Protein AF-A0A1I6LJT3-F1 (afdb_monomer_lite)

pLDDT: mean 82.16, std 20.36, range [35.16, 98.5]

Secondary structure (DSSP, 8-state):
--------------------------------PPPEEEEEETTEEEEEEE-TT-GGG--EEEEEE-TTS-EEEPPPPTT-TTSEEEEEEEEE-TT--EEEEEEEE-TTT--SSPPEEEEEETT--B----SSSEEE-TTS-GGGSEEE--HHHHHHHHHHTPPPP--EE--

Radius of gyration: 30.77 Å; chains: 1; bounding box: 45×116×44 Å

Structure (mmCIF, N/CA/C/O backbone):
data_AF-A0A1I6LJT3-F1
#
_entry.id   AF-A0A1I6LJT3-F1
#
loop_
_atom_site.group_PDB
_atom_site.id
_atom_site.type_symbol
_atom_site.label_atom_id
_atom_site.label_alt_id
_atom_site.label_comp_id
_atom_site.label_asym_id
_atom_site.label_entity_id
_atom_site.label_seq_id
_atom_site.pdbx_PDB_ins_code
_atom_site.Cartn_x
_atom_site.Cartn_y
_atom_site.Cartn_z
_atom_site.occupancy
_atom_site.B_iso_or_equiv
_atom_site.auth_seq_id
_atom_site.auth_comp_id
_atom_site.auth_asym_id
_atom_site.auth_atom_id
_atom_site.pdbx_PDB_model_num
ATOM 1 N N . MET A 1 1 ? -31.783 98.110 -21.855 1.00 38.81 1 MET A N 1
ATOM 2 C CA . MET A 1 1 ? -32.355 98.531 -20.554 1.00 38.81 1 MET A CA 1
ATOM 3 C C . MET A 1 1 ? -32.212 97.345 -19.601 1.00 38.81 1 MET A C 1
ATOM 5 O O . MET A 1 1 ? -32.849 96.337 -19.845 1.00 38.81 1 MET A O 1
ATOM 9 N N . VAL A 1 2 ? -31.110 97.261 -18.837 1.00 35.16 2 VAL A N 1
ATOM 10 C CA . VAL A 1 2 ? -31.011 97.597 -17.388 1.00 35.16 2 VAL A CA 1
ATOM 11 C C . VAL A 1 2 ? -32.051 96.795 -16.585 1.00 35.16 2 VAL A C 1
ATOM 13 O O . VAL A 1 2 ? -33.235 97.031 -16.768 1.00 35.16 2 VAL A O 1
ATOM 16 N N . LYS A 1 3 ? -31.707 95.805 -15.748 1.00 40.25 3 LYS A N 1
ATOM 17 C CA . LYS A 1 3 ? -31.078 95.936 -14.410 1.00 40.25 3 LYS A CA 1
ATOM 18 C C . LYS A 1 3 ? -30.752 94.513 -13.899 1.00 40.25 3 LYS A C 1
ATOM 20 O O . LYS A 1 3 ? -31.632 93.664 -13.901 1.00 40.25 3 LYS A O 1
ATOM 25 N N . GLN A 1 4 ? -29.489 94.130 -13.708 1.00 39.84 4 GLN A N 1
ATOM 26 C CA . GLN A 1 4 ? -28.789 94.040 -12.412 1.00 39.84 4 GLN A CA 1
ATOM 27 C C . GLN A 1 4 ? -29.664 93.845 -11.158 1.00 39.84 4 GLN A C 1
ATOM 29 O O . GLN A 1 4 ? -30.414 94.737 -10.770 1.00 39.84 4 GLN A O 1
ATOM 34 N N . GLY A 1 5 ? -29.440 92.713 -10.485 1.00 42.56 5 GLY A N 1
ATOM 35 C CA . GLY A 1 5 ? -29.778 92.448 -9.090 1.00 42.56 5 GLY A CA 1
ATOM 36 C C . GLY A 1 5 ? -28.722 91.513 -8.497 1.00 42.56 5 GLY A C 1
ATOM 37 O O . GLY A 1 5 ? -28.768 90.307 -8.713 1.00 42.56 5 GLY A O 1
ATOM 38 N N . SER A 1 6 ? -27.732 92.097 -7.823 1.00 45.03 6 SER A N 1
ATOM 39 C CA . SER A 1 6 ? -26.761 91.409 -6.965 1.00 45.03 6 SER A CA 1
ATOM 40 C C . SER A 1 6 ? -27.444 90.924 -5.687 1.00 45.03 6 SER A C 1
ATOM 42 O O . SER A 1 6 ? -28.324 91.623 -5.210 1.00 45.03 6 SER A O 1
ATOM 44 N N . TYR A 1 7 ? -27.014 89.794 -5.123 1.00 49.19 7 TYR A N 1
ATOM 45 C CA . TYR A 1 7 ? -26.434 89.684 -3.773 1.00 49.19 7 TYR A CA 1
ATOM 46 C C . TYR A 1 7 ? -25.883 88.262 -3.599 1.00 49.19 7 TYR A C 1
ATOM 48 O O . TYR A 1 7 ? -26.600 87.271 -3.696 1.00 49.19 7 TYR A O 1
ATOM 56 N N . ALA A 1 8 ? -24.573 88.185 -3.379 1.00 41.56 8 ALA A N 1
ATOM 57 C CA . ALA A 1 8 ? -23.891 87.012 -2.857 1.00 41.56 8 ALA A CA 1
ATOM 58 C C . ALA A 1 8 ? -24.184 86.883 -1.352 1.00 41.56 8 ALA A C 1
ATOM 60 O O . ALA A 1 8 ? -24.384 87.913 -0.712 1.00 41.56 8 ALA A O 1
ATOM 61 N N . LEU A 1 9 ? -24.161 85.666 -0.789 1.00 38.09 9 LEU A N 1
ATOM 62 C CA . LEU A 1 9 ? -23.088 85.175 0.099 1.00 38.09 9 LEU A CA 1
ATOM 63 C C . LEU A 1 9 ? -23.492 83.865 0.828 1.00 38.09 9 LEU A C 1
ATOM 65 O O . LEU A 1 9 ? -24.572 83.789 1.397 1.00 38.09 9 LEU A O 1
ATOM 69 N N . LEU A 1 10 ? -22.525 82.933 0.890 1.00 39.25 10 LEU A N 1
ATOM 70 C CA . LEU A 1 10 ? -22.325 81.819 1.847 1.00 39.25 10 LEU A CA 1
ATOM 71 C C . LEU A 1 10 ? -23.347 80.660 1.912 1.00 39.25 10 LEU A C 1
ATOM 73 O O . LEU A 1 10 ? -24.541 80.865 1.796 1.00 39.25 10 LEU A O 1
ATOM 77 N N . LEU A 1 11 ? -23.008 79.421 2.287 1.00 43.66 11 LEU A N 1
ATOM 78 C CA . LEU A 1 11 ? -21.816 78.545 2.277 1.00 43.66 11 LEU A CA 1
ATOM 79 C C . LEU A 1 11 ? -22.283 77.290 3.043 1.00 43.66 11 LEU A C 1
ATOM 81 O O . LEU A 1 11 ? -22.763 77.448 4.159 1.00 43.66 11 LEU A O 1
ATOM 85 N N . ALA A 1 12 ? -22.165 76.087 2.474 1.00 43.47 12 ALA A N 1
ATOM 86 C CA . ALA A 1 12 ? -22.105 74.783 3.172 1.00 43.47 12 ALA A CA 1
ATOM 87 C C . ALA A 1 12 ? -22.182 73.677 2.101 1.00 43.47 12 ALA A C 1
ATOM 89 O O . ALA A 1 12 ? -23.251 73.351 1.601 1.00 43.47 12 ALA A O 1
ATOM 90 N N . MET A 1 13 ? -21.068 73.254 1.503 1.00 48.44 13 MET A N 1
ATOM 91 C CA . MET A 1 13 ? -20.235 72.137 1.974 1.00 48.44 13 MET A CA 1
ATOM 92 C C . MET A 1 13 ? -21.033 70.922 2.477 1.00 48.44 13 MET A C 1
ATOM 94 O O . MET A 1 13 ? -21.347 70.806 3.656 1.00 48.44 13 MET A O 1
ATOM 98 N N . CYS A 1 14 ? -21.239 69.959 1.581 1.00 38.47 14 CYS A N 1
ATOM 99 C CA . CYS A 1 14 ? -21.208 68.539 1.919 1.00 38.47 14 CYS A CA 1
ATOM 100 C C . CYS A 1 14 ? -20.329 67.844 0.877 1.00 38.47 14 CYS A C 1
ATOM 102 O O . CYS A 1 14 ? -20.779 67.471 -0.203 1.00 38.47 14 CYS A O 1
ATOM 104 N N . PHE A 1 15 ? -19.040 67.729 1.197 1.00 44.81 15 PHE A N 1
ATOM 105 C CA . PHE A 1 15 ? -18.143 66.798 0.527 1.00 44.81 15 PHE A CA 1
ATOM 106 C C . PHE A 1 15 ? -18.596 65.385 0.907 1.00 44.81 15 PHE A C 1
ATOM 108 O O . PHE A 1 15 ? -18.375 64.942 2.032 1.00 44.81 15 PHE A O 1
ATOM 115 N N . MET A 1 16 ? -19.255 64.677 -0.010 1.00 44.28 16 MET A N 1
ATOM 116 C CA . MET A 1 16 ? -19.381 63.227 0.110 1.00 44.28 16 MET A CA 1
ATOM 117 C C . MET A 1 16 ? -18.017 62.621 -0.210 1.00 44.28 16 MET A C 1
ATOM 119 O O . MET A 1 16 ? -17.623 62.498 -1.369 1.00 44.28 16 MET A O 1
ATOM 123 N N . SER A 1 17 ? -17.282 62.281 0.845 1.00 47.22 17 SER A N 1
ATOM 124 C CA . SER A 1 17 ? -16.094 61.440 0.779 1.00 47.22 17 SER A CA 1
ATOM 125 C C . SER A 1 17 ? -16.491 60.070 0.231 1.00 47.22 17 SER A C 1
ATOM 127 O O . SER A 1 17 ? -16.985 59.215 0.963 1.00 47.22 17 SER A O 1
ATOM 129 N N . VAL A 1 18 ? -16.278 59.853 -1.067 1.00 48.66 18 VAL A N 1
ATOM 130 C CA . VAL A 1 18 ? -16.246 58.504 -1.634 1.00 48.66 18 VAL A CA 1
ATOM 131 C C . VAL A 1 18 ? -14.960 57.864 -1.130 1.00 48.66 18 VAL A C 1
ATOM 133 O O . VAL A 1 18 ? -13.873 58.101 -1.653 1.00 48.66 18 VAL A O 1
ATOM 136 N N . ALA A 1 19 ? -15.076 57.083 -0.061 1.00 49.75 19 ALA A N 1
ATOM 137 C CA . ALA A 1 19 ? -14.033 56.157 0.327 1.00 49.75 19 ALA A CA 1
ATOM 138 C C . ALA A 1 19 ? -13.934 55.093 -0.775 1.00 49.75 19 ALA A C 1
ATOM 140 O O . ALA A 1 19 ? -14.726 54.152 -0.822 1.00 49.75 19 ALA A O 1
ATOM 141 N N . CYS A 1 20 ? -12.965 55.245 -1.679 1.00 41.00 20 CYS A N 1
ATOM 142 C CA . CYS A 1 20 ? -12.431 54.110 -2.416 1.00 41.00 20 CYS A CA 1
ATOM 143 C C . CYS A 1 20 ? -11.848 53.151 -1.376 1.00 41.00 20 CYS A C 1
ATOM 145 O O . CYS A 1 20 ? -10.714 53.319 -0.928 1.00 41.00 20 CYS A O 1
ATOM 147 N N . ALA A 1 21 ? -12.638 52.160 -0.966 1.00 47.06 21 ALA A N 1
ATOM 148 C CA . ALA A 1 21 ? -12.095 50.954 -0.377 1.00 47.06 21 ALA A CA 1
ATOM 149 C C . ALA A 1 21 ? -11.191 50.335 -1.446 1.00 47.06 21 ALA A C 1
ATOM 151 O O . ALA A 1 21 ? -11.653 49.718 -2.407 1.00 47.06 21 ALA A O 1
ATOM 152 N N . ALA A 1 22 ? -9.889 50.582 -1.315 1.00 46.50 22 ALA A N 1
ATOM 153 C CA . ALA A 1 22 ? -8.875 49.795 -1.977 1.00 46.50 22 ALA A CA 1
ATOM 154 C C . ALA A 1 22 ? -9.022 48.372 -1.431 1.00 46.50 22 ALA A C 1
ATOM 156 O O . ALA A 1 22 ? -8.427 48.010 -0.417 1.00 46.50 22 ALA A O 1
ATOM 157 N N . ASN A 1 23 ? -9.856 47.577 -2.099 1.00 47.12 23 ASN A N 1
ATOM 158 C CA . ASN A 1 23 ? -9.768 46.133 -2.050 1.00 47.12 23 ASN A CA 1
ATOM 159 C C . ASN A 1 23 ? -8.406 45.789 -2.653 1.00 47.12 23 ASN A C 1
ATOM 161 O O . ASN A 1 23 ? -8.283 45.527 -3.849 1.00 47.12 23 ASN A O 1
ATOM 165 N N . GLY A 1 24 ? -7.360 45.852 -1.824 1.00 40.66 24 GLY A N 1
ATOM 166 C CA . GLY A 1 24 ? -6.133 45.134 -2.109 1.00 40.66 24 GLY A CA 1
ATOM 167 C C . GLY A 1 24 ? -6.527 43.695 -2.437 1.00 40.66 24 GLY A C 1
ATOM 168 O O . GLY A 1 24 ? -7.483 43.189 -1.837 1.00 40.66 24 GLY A O 1
ATOM 169 N N . PRO A 1 25 ? -5.878 43.040 -3.412 1.00 44.31 25 PRO A N 1
ATOM 170 C CA . PRO A 1 25 ? -6.138 41.634 -3.638 1.00 44.31 25 PRO A CA 1
ATOM 171 C C . PRO A 1 25 ? -5.904 40.943 -2.300 1.00 44.31 25 PRO A C 1
ATOM 173 O O . PRO A 1 25 ? -4.792 40.951 -1.773 1.00 44.31 25 PRO A O 1
ATOM 176 N N . ALA A 1 26 ? -6.980 40.418 -1.715 1.00 45.88 26 ALA A N 1
ATOM 177 C CA . ALA A 1 26 ? -6.865 39.456 -0.649 1.00 45.88 26 ALA A CA 1
ATOM 178 C C . ALA A 1 26 ? -6.011 38.347 -1.247 1.00 45.88 26 ALA A C 1
ATOM 180 O O . ALA A 1 26 ? -6.461 37.608 -2.127 1.00 45.88 26 ALA A O 1
ATOM 181 N N . THR A 1 27 ? -4.747 38.292 -0.840 1.00 38.94 27 THR A N 1
ATOM 182 C CA . THR A 1 27 ? -3.903 37.132 -1.040 1.00 38.94 27 THR A CA 1
ATOM 183 C C . THR A 1 27 ? -4.605 36.035 -0.260 1.00 38.94 27 THR A C 1
ATOM 185 O O . THR A 1 27 ? -4.384 35.841 0.933 1.00 38.94 27 THR A O 1
ATOM 188 N N . MET A 1 28 ? -5.536 35.361 -0.932 1.00 40.38 28 MET A N 1
ATOM 189 C CA . MET A 1 28 ? -5.945 34.019 -0.592 1.00 40.38 28 MET A CA 1
ATOM 190 C C . MET A 1 28 ? -4.642 33.234 -0.637 1.00 40.38 28 MET A C 1
ATOM 192 O O . MET A 1 28 ? -4.217 32.760 -1.690 1.00 40.38 28 MET A O 1
ATOM 196 N N . SER A 1 29 ? -3.966 33.152 0.508 1.00 43.28 29 SER A N 1
ATOM 197 C CA . SER A 1 29 ? -3.005 32.100 0.781 1.00 43.28 29 SER A CA 1
ATOM 198 C C . SER A 1 29 ? -3.837 30.825 0.867 1.00 43.28 29 SER A C 1
ATOM 200 O O . SER A 1 29 ? -4.150 30.311 1.938 1.00 43.28 29 SER A O 1
ATOM 202 N N . GLY A 1 30 ? -4.340 30.403 -0.294 1.00 41.34 30 GLY A N 1
ATOM 203 C CA . GLY A 1 30 ? -4.923 29.102 -0.483 1.00 41.34 30 GLY A CA 1
ATOM 204 C C . GLY A 1 30 ? -3.777 28.161 -0.216 1.00 41.34 30 GLY A C 1
ATOM 205 O O . GLY A 1 30 ? -2.836 28.094 -1.007 1.00 41.34 30 GLY A O 1
ATOM 206 N N . ASN A 1 31 ? -3.824 27.510 0.939 1.00 45.62 31 ASN A N 1
ATOM 207 C CA . ASN A 1 31 ? -2.991 26.363 1.224 1.00 45.62 31 ASN A CA 1
ATOM 208 C C . ASN A 1 31 ? -3.212 25.425 0.032 1.00 45.62 31 ASN A C 1
ATOM 210 O O . ASN A 1 31 ? -4.295 24.852 -0.097 1.00 45.62 31 ASN A O 1
ATOM 214 N N . LYS A 1 32 ? -2.271 25.385 -0.920 1.00 52.56 32 LYS A N 1
ATOM 215 C CA . LYS A 1 32 ? -2.395 24.560 -2.123 1.00 52.56 32 LYS A CA 1
ATOM 216 C C . LYS A 1 32 ? -2.246 23.118 -1.668 1.00 52.56 32 LYS A C 1
ATOM 218 O O . LYS A 1 32 ? -1.169 22.551 -1.756 1.00 52.56 32 LYS A O 1
ATOM 223 N N . SER A 1 33 ? -3.295 22.536 -1.101 1.00 61.94 33 SER A N 1
ATOM 224 C CA . SER A 1 33 ? -3.332 21.098 -0.901 1.00 61.94 33 SER A CA 1
ATOM 225 C C . SER A 1 33 ? -3.334 20.478 -2.289 1.00 61.94 33 SER A C 1
ATOM 227 O O . SER A 1 33 ? -4.198 20.807 -3.103 1.00 61.94 33 SER A O 1
ATOM 229 N N . GLY A 1 34 ? -2.361 19.611 -2.567 1.00 70.75 34 GLY A N 1
ATOM 230 C CA . GLY A 1 34 ? -2.410 18.775 -3.758 1.00 70.75 34 GLY A CA 1
ATOM 231 C C . GLY A 1 34 ? -3.641 17.856 -3.722 1.00 70.75 34 GLY A C 1
ATOM 232 O O . GLY A 1 34 ? -4.327 17.794 -2.693 1.00 70.75 34 GLY A O 1
ATOM 233 N N . PRO A 1 35 ? -3.949 17.155 -4.825 1.00 81.81 35 PRO A N 1
ATOM 234 C CA . PRO A 1 35 ? -5.070 16.226 -4.872 1.00 81.81 35 PRO A CA 1
ATOM 235 C C . PRO A 1 35 ? -5.089 15.210 -3.724 1.00 81.81 35 PRO A C 1
ATOM 237 O O . PRO A 1 35 ? -4.042 14.760 -3.254 1.00 81.81 35 PRO A O 1
ATOM 240 N N . VAL A 1 36 ? -6.290 14.847 -3.272 1.00 91.69 36 VAL A N 1
ATOM 241 C CA . VAL A 1 36 ? -6.502 13.970 -2.114 1.00 91.69 36 VAL A CA 1
ATOM 242 C C . VAL A 1 36 ? -7.550 12.911 -2.427 1.00 91.69 36 VAL A C 1
ATOM 244 O O . VAL A 1 36 ? -8.615 13.221 -2.959 1.00 91.69 36 VAL A O 1
ATOM 247 N N . VAL A 1 37 ? -7.269 11.674 -2.024 1.00 94.25 37 VAL A N 1
ATOM 248 C CA . VAL A 1 37 ? -8.238 10.580 -1.943 1.00 94.25 37 VAL A CA 1
ATOM 249 C C . VAL A 1 37 ? -8.318 10.110 -0.502 1.00 94.25 37 VAL A C 1
ATOM 251 O O . VAL A 1 37 ? -7.312 9.723 0.086 1.00 94.25 37 VAL A O 1
ATOM 254 N N . THR A 1 38 ? -9.525 10.077 0.050 1.00 96.62 38 THR A N 1
ATOM 255 C CA . THR A 1 38 ? -9.773 9.589 1.407 1.00 96.62 38 THR A CA 1
ATOM 256 C C . THR A 1 38 ? -10.726 8.405 1.362 1.00 96.62 38 THR A C 1
ATOM 258 O O . THR A 1 38 ? -11.768 8.452 0.703 1.00 96.62 38 THR A O 1
ATOM 261 N N . LYS A 1 39 ? -10.374 7.327 2.064 1.00 97.25 39 LYS A N 1
ATOM 262 C CA . LYS A 1 39 ? -11.173 6.108 2.122 1.00 97.25 39 LYS A CA 1
ATOM 263 C C . LYS A 1 39 ? -11.321 5.618 3.550 1.00 97.25 39 LYS A C 1
ATOM 265 O O . LYS A 1 39 ? -10.330 5.320 4.205 1.00 97.25 39 LYS A O 1
ATOM 270 N N . SER A 1 40 ? -12.559 5.459 3.996 1.00 97.06 40 SER A N 1
ATOM 271 C CA . SER A 1 40 ? -12.876 4.773 5.249 1.00 97.06 40 SER A CA 1
ATOM 272 C C . SER A 1 40 ? -12.917 3.252 5.034 1.00 97.06 40 SER A C 1
ATOM 274 O O . SER A 1 40 ? -13.372 2.779 3.984 1.00 97.06 40 SER A O 1
ATOM 276 N N . CYS A 1 41 ? -12.445 2.484 6.014 1.00 96.25 41 CYS A N 1
ATOM 277 C CA . CYS A 1 41 ? -12.515 1.023 6.037 1.00 96.25 41 CYS A CA 1
ATOM 278 C C . CYS A 1 41 ? -12.633 0.548 7.486 1.00 96.25 41 CYS A C 1
ATOM 280 O O . CYS A 1 41 ? -11.728 0.767 8.288 1.00 96.25 41 CYS A O 1
ATOM 282 N N . GLY A 1 42 ? -13.773 -0.054 7.832 1.00 95.81 42 GLY A N 1
ATOM 283 C CA . GLY A 1 42 ? -14.121 -0.286 9.233 1.00 95.81 42 GLY A CA 1
ATOM 284 C C . GLY A 1 42 ? -14.300 1.034 9.990 1.00 95.81 42 GLY A C 1
ATOM 285 O O . GLY A 1 42 ? -15.058 1.905 9.567 1.00 95.81 42 GLY A O 1
ATOM 286 N N . SER A 1 43 ? -13.591 1.163 11.106 1.00 97.12 43 SER A N 1
ATOM 287 C CA . SER A 1 43 ? -13.538 2.325 11.999 1.00 97.12 43 SER A CA 1
ATOM 288 C C . SER A 1 43 ? -12.356 3.268 11.739 1.00 97.12 43 SER A C 1
ATOM 290 O O . SER A 1 43 ? -12.237 4.291 12.415 1.00 97.12 43 SER A O 1
ATOM 292 N N . SER A 1 44 ? -11.504 2.945 10.765 1.00 97.94 44 SER A N 1
ATOM 293 C CA . SER A 1 44 ? -10.352 3.755 10.370 1.00 97.94 44 SER A CA 1
ATOM 294 C C . SER A 1 44 ? -10.549 4.412 9.006 1.00 97.94 44 SER A C 1
ATOM 296 O O . SER A 1 44 ? -11.388 4.010 8.194 1.00 97.94 44 SER A O 1
ATOM 298 N N . GLU A 1 45 ? -9.714 5.403 8.718 1.00 98.25 45 GLU A N 1
ATOM 299 C CA . GLU A 1 45 ? -9.696 6.114 7.444 1.00 98.25 45 GLU A CA 1
ATOM 300 C C . GLU A 1 45 ? -8.265 6.345 6.966 1.00 98.25 45 GLU A C 1
ATOM 302 O O . GLU A 1 45 ? -7.415 6.777 7.735 1.00 98.25 45 GLU A O 1
ATOM 307 N N . VAL A 1 46 ? -7.997 6.085 5.688 1.00 98.31 46 VAL A N 1
ATOM 308 C CA . VAL A 1 46 ? -6.712 6.399 5.057 1.00 98.31 46 VAL A CA 1
ATOM 309 C C . VAL A 1 46 ? -6.902 7.540 4.075 1.00 98.31 46 VAL A C 1
ATOM 311 O O . VAL A 1 46 ? -7.840 7.549 3.281 1.00 98.31 46 VAL A O 1
ATOM 314 N N . THR A 1 47 ? -5.981 8.491 4.124 1.00 97.69 47 THR A N 1
ATOM 315 C CA . THR A 1 47 ? -5.859 9.583 3.167 1.00 97.69 47 THR A CA 1
ATOM 316 C C . THR A 1 47 ? -4.583 9.391 2.359 1.00 97.69 47 THR A C 1
ATOM 318 O O . THR A 1 47 ? -3.493 9.327 2.924 1.00 97.69 47 THR A O 1
ATOM 321 N N . LEU A 1 48 ? -4.733 9.294 1.041 1.00 96.00 48 LEU A N 1
ATOM 322 C CA . LEU A 1 48 ? -3.668 9.399 0.054 1.00 96.00 48 LEU A CA 1
ATOM 323 C C . LEU A 1 48 ? -3.638 10.842 -0.446 1.00 96.00 48 LEU A C 1
ATOM 325 O O . LEU A 1 48 ? -4.611 11.315 -1.034 1.00 96.00 48 LEU A O 1
ATOM 329 N N . GLN A 1 49 ? -2.536 11.539 -0.200 1.00 93.94 49 GLN A N 1
ATOM 330 C CA . GLN A 1 49 ? -2.406 12.953 -0.522 1.00 93.94 49 GLN A CA 1
ATOM 331 C C . GLN A 1 49 ? -1.185 13.209 -1.390 1.00 93.94 49 GLN A C 1
ATOM 333 O O . GLN A 1 49 ? -0.072 12.785 -1.085 1.00 93.94 49 GLN A O 1
ATOM 338 N N . CYS A 1 50 ? -1.412 13.972 -2.445 1.00 90.50 50 CYS A N 1
ATOM 339 C CA . CYS A 1 50 ? -0.380 14.552 -3.269 1.00 90.50 50 CYS A CA 1
ATOM 340 C C . CYS A 1 50 ? 0.370 15.663 -2.533 1.00 90.50 50 CYS A C 1
ATOM 342 O O . CYS A 1 50 ? -0.257 16.546 -1.935 1.00 90.50 50 CYS A O 1
ATOM 344 N N . SER A 1 51 ? 1.701 15.677 -2.607 1.00 86.25 51 SER A N 1
ATOM 345 C CA . SER A 1 51 ? 2.467 16.808 -2.082 1.00 86.25 51 SER A CA 1
ATOM 346 C C . SER A 1 51 ? 2.176 18.078 -2.889 1.00 86.25 51 SER A C 1
ATOM 348 O O . SER A 1 51 ? 2.120 18.052 -4.115 1.00 86.25 51 SER A O 1
ATOM 350 N N . ALA A 1 52 ? 1.983 19.199 -2.191 1.00 78.44 52 ALA A N 1
ATOM 351 C CA . ALA A 1 52 ? 1.634 20.500 -2.773 1.00 78.44 52 ALA A CA 1
ATOM 352 C C . ALA A 1 52 ? 2.650 21.023 -3.806 1.00 78.44 52 ALA A C 1
ATOM 354 O O . ALA A 1 52 ? 2.303 21.792 -4.702 1.00 78.44 52 ALA A O 1
ATOM 355 N N . ASP A 1 53 ? 3.910 20.626 -3.645 1.00 80.38 53 ASP A N 1
ATOM 356 C CA . ASP A 1 53 ? 5.058 20.968 -4.483 1.00 80.38 53 ASP A CA 1
ATOM 357 C C . ASP A 1 53 ? 5.321 19.937 -5.594 1.00 80.38 53 ASP A C 1
ATOM 359 O O . ASP A 1 53 ? 6.251 20.104 -6.384 1.00 80.38 53 ASP A O 1
ATOM 363 N N . SER A 1 54 ? 4.527 18.865 -5.664 1.00 76.94 54 SER A N 1
ATOM 364 C CA . SER A 1 54 ? 4.716 17.803 -6.644 1.00 76.94 54 SER A CA 1
ATOM 365 C C . SER A 1 54 ? 4.021 18.131 -7.959 1.00 76.94 54 SER A C 1
ATOM 367 O O . SER A 1 54 ? 2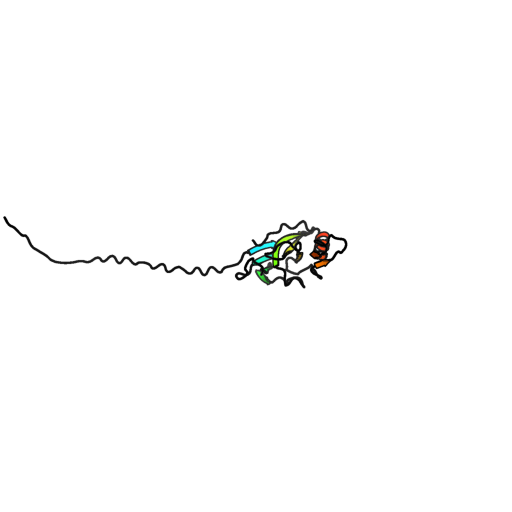.800 18.031 -8.074 1.00 76.94 54 SER A O 1
ATOM 369 N N . VAL A 1 55 ? 4.814 18.424 -8.988 1.00 70.69 55 VAL A N 1
ATOM 370 C CA . VAL A 1 55 ? 4.346 18.389 -10.381 1.00 70.69 55 VAL A CA 1
ATOM 371 C C . VAL A 1 55 ? 3.960 16.939 -10.720 1.00 70.69 55 VAL A C 1
ATOM 373 O O . VAL A 1 55 ? 4.652 16.002 -10.309 1.00 70.69 55 VAL A O 1
ATOM 376 N N . ASP A 1 56 ? 2.799 16.759 -11.353 1.00 79.38 56 ASP A N 1
ATOM 377 C CA . ASP A 1 56 ? 2.201 15.468 -11.746 1.00 79.38 56 ASP A CA 1
ATOM 378 C C . ASP A 1 56 ? 2.058 14.425 -10.628 1.00 79.38 56 ASP A C 1
ATOM 380 O O . ASP A 1 56 ? 2.036 13.219 -10.861 1.00 79.38 56 ASP A O 1
ATOM 384 N N . CYS A 1 57 ? 1.992 14.889 -9.383 1.00 85.06 57 CYS A N 1
ATOM 385 C CA . CYS A 1 57 ? 1.766 14.052 -8.216 1.00 85.06 57 CYS A CA 1
ATOM 386 C C . CYS A 1 57 ? 2.751 12.902 -7.965 1.00 85.06 57 CYS A C 1
ATOM 388 O O . CYS A 1 57 ? 2.452 11.972 -7.227 1.00 85.06 57 CYS A O 1
ATOM 390 N N . THR A 1 58 ? 3.968 12.991 -8.498 1.00 85.19 58 THR A N 1
ATOM 391 C CA . THR A 1 58 ? 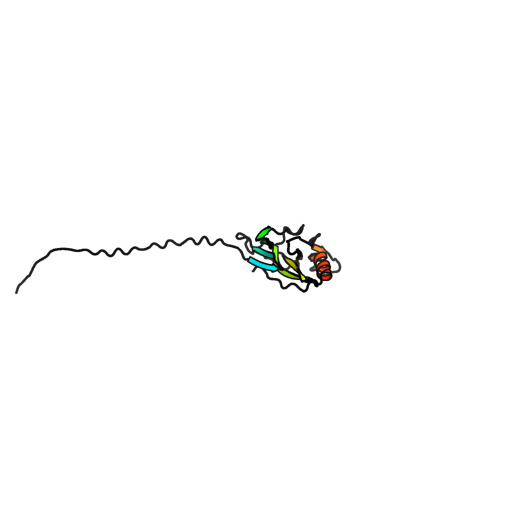5.048 12.015 -8.272 1.00 85.19 58 THR A CA 1
ATOM 392 C C . THR A 1 58 ? 5.426 11.802 -6.796 1.00 85.19 58 THR A C 1
ATOM 394 O O . THR A 1 58 ? 5.983 10.759 -6.446 1.00 85.19 58 THR A O 1
ATOM 397 N N . LYS A 1 59 ? 5.085 12.729 -5.892 1.00 87.56 59 LYS A N 1
ATOM 398 C CA . LYS A 1 59 ? 5.248 12.575 -4.439 1.00 87.56 59 LYS A CA 1
ATOM 399 C C . LYS A 1 59 ? 3.897 12.520 -3.733 1.00 87.56 59 LYS A C 1
ATOM 401 O O . LYS A 1 59 ? 3.107 13.462 -3.797 1.00 87.56 59 LYS A O 1
ATOM 406 N N . THR A 1 60 ? 3.677 11.441 -2.985 1.00 91.44 60 THR A N 1
ATOM 407 C CA . THR A 1 60 ? 2.449 11.215 -2.214 1.00 91.44 60 THR A CA 1
ATOM 408 C C . THR A 1 60 ? 2.734 10.721 -0.808 1.00 91.44 60 THR A C 1
ATOM 410 O O . THR A 1 60 ? 3.670 9.945 -0.596 1.00 91.44 60 THR A O 1
ATOM 413 N N . THR A 1 61 ? 1.866 11.076 0.131 1.00 93.62 61 THR A N 1
ATOM 414 C CA . THR A 1 61 ? 1.850 10.549 1.497 1.00 93.62 61 THR A CA 1
ATOM 415 C C . THR A 1 61 ? 0.582 9.743 1.751 1.00 93.62 61 THR A C 1
ATOM 417 O O . THR A 1 61 ? -0.476 10.013 1.186 1.00 93.62 61 THR A O 1
ATOM 420 N N . LEU A 1 62 ? 0.696 8.740 2.622 1.00 96.44 62 LEU A N 1
ATOM 421 C CA . LEU A 1 62 ? -0.433 7.978 3.144 1.00 96.44 62 LEU A CA 1
ATOM 422 C C . LEU A 1 62 ? -0.531 8.232 4.640 1.00 96.44 62 LEU A C 1
ATOM 424 O O . LEU A 1 62 ? 0.427 8.002 5.378 1.00 96.44 62 LEU A O 1
ATOM 428 N N . THR A 1 63 ? -1.678 8.721 5.088 1.00 97.88 63 THR A N 1
ATOM 429 C CA . THR A 1 63 ? -1.948 8.977 6.503 1.00 97.88 63 THR A CA 1
ATOM 430 C C . THR A 1 63 ? -3.187 8.213 6.924 1.00 97.88 63 THR A C 1
ATOM 432 O O . THR A 1 63 ? -4.249 8.362 6.327 1.00 97.88 63 THR A O 1
ATOM 435 N N . LEU A 1 64 ? -3.042 7.392 7.955 1.00 98.38 64 LEU A N 1
ATOM 436 C CA . LEU A 1 64 ? -4.128 6.704 8.628 1.00 98.38 64 LEU A CA 1
ATOM 437 C C . LEU A 1 64 ? -4.631 7.565 9.780 1.00 98.38 64 LEU A C 1
ATOM 439 O O . LEU A 1 64 ? -3.849 7.985 10.631 1.00 98.38 64 LEU A O 1
ATOM 443 N N . LYS A 1 65 ? -5.942 7.745 9.843 1.00 98.25 65 LYS A N 1
ATOM 444 C CA . LYS A 1 65 ? -6.667 8.172 11.028 1.00 98.25 65 LYS A CA 1
ATOM 445 C C . LYS A 1 65 ? -7.299 6.941 11.672 1.00 98.25 65 LYS A C 1
ATOM 447 O O . LYS A 1 65 ? -8.190 6.319 11.092 1.00 98.25 65 LYS A O 1
ATOM 452 N N . THR A 1 66 ? -6.813 6.575 12.851 1.00 94.06 66 THR A N 1
ATOM 453 C CA . THR A 1 66 ? -7.321 5.440 13.630 1.00 94.06 66 THR A CA 1
ATOM 454 C C . THR A 1 66 ? -8.615 5.808 14.360 1.00 94.06 66 THR A C 1
ATOM 456 O O . THR A 1 66 ? -8.964 6.984 14.497 1.00 94.06 66 THR A O 1
ATOM 459 N N . LYS A 1 67 ? -9.331 4.797 14.867 1.00 91.31 67 LYS A N 1
ATOM 460 C CA . LYS A 1 67 ? -10.618 4.957 15.571 1.00 91.31 67 LYS A CA 1
ATOM 461 C C . LYS A 1 67 ? -10.601 5.924 16.764 1.00 91.31 67 LYS A C 1
ATOM 463 O O . LYS A 1 67 ? -11.621 6.513 17.099 1.00 91.31 67 LYS A O 1
ATOM 468 N N . ASP A 1 68 ? -9.455 6.065 17.423 1.00 92.19 68 ASP A N 1
ATOM 469 C CA . ASP A 1 68 ? -9.215 6.967 18.557 1.00 92.19 68 ASP A CA 1
ATOM 470 C C . ASP A 1 68 ? -8.865 8.400 18.109 1.00 92.19 68 ASP A C 1
ATOM 472 O O . ASP A 1 68 ? -8.592 9.266 18.936 1.00 92.19 68 ASP A O 1
ATOM 476 N N . GLY A 1 69 ? -8.886 8.666 16.800 1.00 91.06 69 GLY A N 1
ATOM 477 C CA . GLY A 1 69 ? -8.616 9.973 16.210 1.00 91.06 69 GLY A CA 1
ATOM 478 C C . GLY A 1 69 ? -7.132 10.282 16.016 1.00 91.06 69 GLY A C 1
ATOM 479 O O . GLY A 1 69 ? -6.811 11.359 15.507 1.00 91.06 69 GLY A O 1
ATOM 480 N N . LYS A 1 70 ? -6.223 9.365 16.370 1.00 94.12 70 LYS A N 1
ATOM 481 C CA . LYS A 1 70 ? -4.789 9.540 16.127 1.00 94.12 70 LYS A CA 1
ATOM 482 C C . LYS A 1 70 ? -4.502 9.478 14.626 1.00 94.12 70 LYS A C 1
ATOM 484 O O . LYS A 1 70 ? -5.055 8.656 13.905 1.00 94.12 70 LYS A O 1
ATOM 489 N N . SER A 1 71 ? -3.623 10.361 14.158 1.00 96.75 71 SER A N 1
ATOM 490 C CA . SER A 1 71 ? -3.125 10.349 12.780 1.00 96.75 71 SER A CA 1
ATOM 491 C C . SER A 1 71 ? -1.698 9.808 12.745 1.00 96.75 71 SER A C 1
ATOM 493 O O . SER A 1 71 ? -0.844 10.277 13.500 1.00 96.75 71 SER A O 1
ATOM 495 N N . VAL A 1 72 ? -1.441 8.818 11.893 1.00 95.88 72 VAL A N 1
ATOM 496 C CA . VAL A 1 72 ? -0.124 8.194 11.706 1.00 95.88 72 VAL A CA 1
ATOM 497 C C . VAL A 1 72 ? 0.189 8.045 10.222 1.00 95.88 72 VAL A C 1
ATOM 499 O O . VAL A 1 72 ? -0.698 7.770 9.417 1.00 95.88 72 VAL A O 1
ATOM 502 N N . 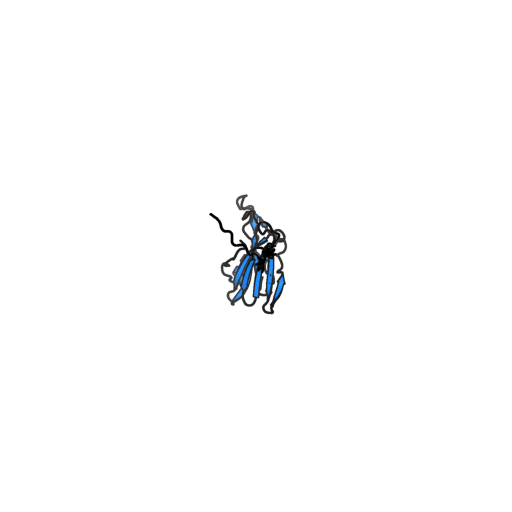ALA A 1 73 ? 1.452 8.227 9.846 1.00 96.12 73 ALA A N 1
ATOM 503 C CA . ALA A 1 73 ? 1.898 7.895 8.498 1.00 96.12 73 ALA A CA 1
ATOM 504 C C . ALA A 1 73 ? 1.904 6.370 8.321 1.00 96.12 73 ALA A C 1
ATOM 506 O O . ALA A 1 73 ? 2.301 5.650 9.238 1.00 96.12 73 ALA A O 1
ATOM 507 N N . LEU A 1 74 ? 1.464 5.888 7.159 1.00 96.56 74 LEU A N 1
ATOM 508 C CA . LEU A 1 74 ? 1.581 4.474 6.815 1.00 96.56 74 LEU A CA 1
ATOM 509 C C . LEU A 1 74 ? 2.970 4.168 6.263 1.00 96.56 74 LEU A C 1
ATOM 511 O O . LEU A 1 74 ? 3.512 4.927 5.456 1.00 96.56 74 LEU A O 1
ATOM 515 N N . ASP A 1 75 ? 3.501 3.012 6.651 1.00 94.38 75 ASP A N 1
ATOM 516 C CA . ASP A 1 75 ? 4.767 2.526 6.122 1.00 94.38 75 A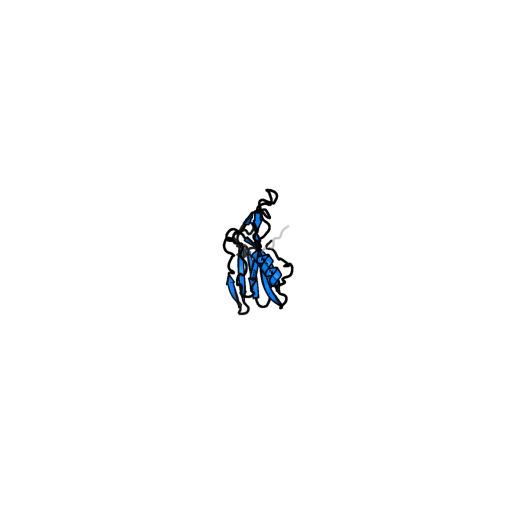SP A CA 1
ATOM 517 C C . ASP A 1 75 ? 4.657 2.234 4.626 1.00 94.38 75 ASP A C 1
ATOM 519 O O . ASP A 1 75 ? 3.706 1.614 4.137 1.00 94.38 75 ASP A O 1
ATOM 523 N N . LYS A 1 76 ? 5.680 2.650 3.886 1.00 93.12 76 LYS A N 1
ATOM 524 C CA . LYS A 1 76 ? 5.835 2.276 2.486 1.00 93.12 76 LYS A CA 1
ATOM 525 C C . LYS A 1 76 ? 6.516 0.906 2.403 1.00 93.12 76 LYS A C 1
ATOM 527 O O . LYS A 1 76 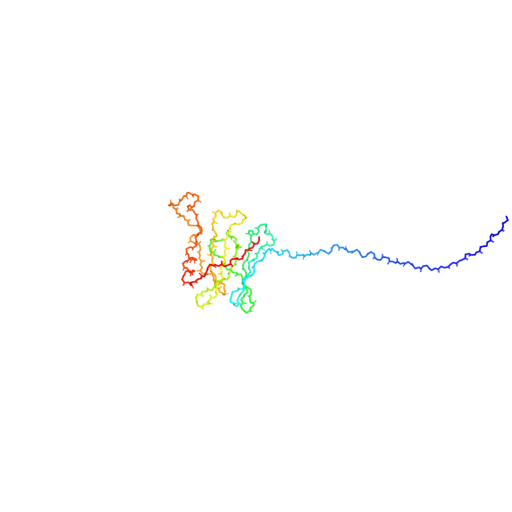? 7.475 0.679 3.145 1.00 93.12 76 LYS A O 1
ATOM 532 N N . PRO A 1 77 ? 6.093 0.002 1.503 1.00 93.25 77 PRO A N 1
ATOM 533 C CA . PRO A 1 77 ? 6.757 -1.284 1.349 1.00 93.25 77 PRO A CA 1
ATOM 534 C C . PRO A 1 77 ? 8.239 -1.112 1.002 1.00 93.25 77 PRO A C 1
ATOM 536 O O . PRO A 1 77 ? 8.628 -0.204 0.262 1.00 93.25 77 PRO A O 1
ATOM 539 N N . LYS A 1 78 ? 9.087 -1.990 1.542 1.00 89.31 78 LYS A N 1
ATOM 540 C CA . LYS A 1 78 ? 10.530 -1.969 1.277 1.00 89.31 78 LYS A CA 1
ATOM 541 C C . LYS A 1 78 ? 10.798 -2.062 -0.230 1.00 89.31 78 LYS A C 1
ATOM 543 O O . LYS A 1 78 ? 10.134 -2.814 -0.932 1.00 89.31 78 LYS A O 1
ATOM 548 N N . GLY A 1 79 ? 11.767 -1.285 -0.715 1.00 85.81 79 GLY A N 1
ATOM 549 C CA . GLY A 1 79 ? 12.113 -1.221 -2.140 1.00 85.81 79 GLY A CA 1
ATOM 550 C C . GLY A 1 79 ? 11.160 -0.365 -2.977 1.00 85.81 79 GLY A C 1
ATOM 551 O O . GLY A 1 79 ? 11.517 0.016 -4.085 1.00 85.81 79 GLY A O 1
ATOM 552 N N . MET A 1 80 ? 10.003 0.035 -2.435 1.00 90.25 80 MET A N 1
ATOM 553 C CA . MET A 1 80 ? 9.022 0.832 -3.170 1.00 90.25 80 MET A CA 1
ATOM 554 C C . MET A 1 80 ? 9.272 2.347 -3.083 1.00 90.25 80 MET A C 1
ATOM 556 O O . MET A 1 80 ? 8.423 3.132 -3.492 1.00 90.25 80 MET A O 1
ATOM 560 N N . SER A 1 81 ? 10.408 2.808 -2.543 1.00 87.38 81 SER A N 1
ATOM 561 C CA . SER A 1 81 ? 10.674 4.238 -2.300 1.00 87.38 81 SER A CA 1
ATOM 562 C C . SER A 1 81 ? 10.510 5.108 -3.545 1.00 87.38 81 SER A C 1
ATOM 564 O O . SER A 1 81 ? 9.988 6.213 -3.416 1.00 87.38 81 SER A O 1
ATOM 566 N N . SER A 1 82 ? 10.849 4.583 -4.722 1.00 86.25 82 SER A N 1
ATOM 567 C CA . SER A 1 82 ? 10.769 5.288 -6.006 1.00 86.25 82 SER A CA 1
ATOM 568 C C . SER A 1 82 ? 9.375 5.301 -6.648 1.00 86.25 82 SER A C 1
ATOM 570 O O . SER A 1 82 ? 9.192 5.984 -7.645 1.00 86.25 82 SER A O 1
ATOM 572 N N . TYR A 1 83 ? 8.393 4.586 -6.085 1.00 89.31 83 TYR A N 1
ATOM 573 C CA . TYR A 1 83 ? 7.048 4.444 -6.660 1.00 89.31 83 TYR A CA 1
ATOM 574 C C . TYR A 1 83 ? 6.011 5.255 -5.901 1.00 89.31 83 TYR A C 1
ATOM 576 O O . TYR A 1 83 ? 6.054 5.360 -4.678 1.00 89.31 83 TYR A O 1
ATOM 584 N N . THR A 1 84 ? 5.025 5.796 -6.586 1.00 90.44 84 THR A N 1
ATOM 585 C CA . THR A 1 84 ? 4.046 6.707 -5.993 1.00 90.44 84 THR A CA 1
ATOM 586 C C . THR A 1 84 ? 2.782 5.952 -5.616 1.00 90.44 84 THR A C 1
ATOM 588 O O . THR A 1 84 ? 2.375 5.050 -6.339 1.00 90.44 84 THR A O 1
ATOM 591 N N . GLY A 1 85 ? 2.155 6.286 -4.485 1.00 93.19 85 GLY A N 1
ATOM 592 C CA . GLY A 1 85 ? 0.823 5.768 -4.183 1.00 93.19 85 GLY A CA 1
ATOM 593 C C . GLY A 1 85 ? -0.175 6.440 -5.117 1.00 93.19 85 GLY A C 1
ATOM 594 O O . GLY A 1 85 ? -0.342 7.648 -5.051 1.00 93.19 85 GLY A O 1
ATOM 595 N N . VAL A 1 86 ? -0.818 5.683 -5.996 1.00 92.50 86 VAL A N 1
ATOM 596 C CA . VAL A 1 86 ? -1.706 6.235 -7.034 1.00 92.50 86 VAL A CA 1
ATOM 597 C C . VAL A 1 86 ? -3.172 5.925 -6.781 1.00 92.50 86 VAL A C 1
ATOM 599 O O . VAL A 1 86 ? -4.047 6.631 -7.274 1.00 92.50 86 VAL A O 1
ATOM 602 N N . GLY A 1 87 ? -3.459 4.894 -5.985 1.00 93.94 87 GLY A N 1
ATOM 603 C CA . GLY A 1 87 ? -4.827 4.488 -5.707 1.00 93.94 87 GLY A CA 1
ATOM 604 C C . GLY A 1 87 ? -5.024 3.927 -4.309 1.00 93.94 87 GLY A C 1
ATOM 605 O O . GLY A 1 87 ? -4.122 3.339 -3.712 1.00 93.94 87 GLY A O 1
ATOM 606 N N . LEU A 1 88 ? -6.246 4.077 -3.809 1.00 97.38 88 LEU A N 1
ATOM 607 C CA . LEU A 1 88 ? -6.677 3.603 -2.503 1.00 97.38 88 LEU A CA 1
ATOM 608 C C . LEU A 1 88 ? -8.042 2.909 -2.597 1.00 97.38 88 LEU A C 1
ATOM 610 O O . LEU A 1 88 ? -8.955 3.376 -3.282 1.00 97.38 88 LEU A O 1
ATOM 614 N N . ALA A 1 89 ? -8.205 1.801 -1.880 1.00 97.69 89 ALA A N 1
ATOM 615 C CA . ALA A 1 89 ? -9.482 1.121 -1.706 1.00 97.69 89 ALA A CA 1
ATOM 616 C C . ALA A 1 89 ? -9.636 0.537 -0.299 1.00 97.69 89 ALA A C 1
ATOM 618 O O . ALA A 1 89 ? -8.666 0.305 0.416 1.00 97.69 89 ALA A O 1
ATOM 619 N N . CYS A 1 90 ? -10.887 0.242 0.050 1.00 97.88 90 CYS A N 1
ATOM 620 C CA . CYS A 1 90 ? -11.249 -0.629 1.161 1.00 97.88 90 CYS A CA 1
ATOM 621 C C . CYS A 1 90 ? -11.743 -1.959 0.586 1.00 97.88 90 CYS A C 1
ATOM 623 O O . CYS A 1 90 ? -12.505 -1.963 -0.389 1.00 97.88 90 CYS A O 1
ATOM 625 N N . SER A 1 91 ? -11.320 -3.068 1.184 1.00 97.75 91 SER A N 1
ATOM 626 C CA . SER A 1 91 ? -11.780 -4.412 0.848 1.00 97.75 91 SER A CA 1
ATOM 627 C C . SER A 1 91 ? -12.097 -5.184 2.126 1.00 97.75 91 SER A C 1
ATOM 629 O O . SER A 1 91 ? -11.413 -5.027 3.134 1.00 97.75 91 SER A O 1
ATOM 631 N N . MET A 1 92 ? -13.135 -6.016 2.082 1.00 97.62 92 MET A N 1
ATOM 632 C CA . MET A 1 92 ? -13.583 -6.810 3.230 1.00 97.62 92 MET A CA 1
ATOM 633 C C . MET A 1 92 ? -13.228 -8.278 3.002 1.00 97.62 92 MET A C 1
ATOM 635 O O . MET A 1 92 ? -13.456 -8.810 1.910 1.00 97.62 92 MET A O 1
ATOM 639 N N . ALA A 1 93 ? -12.677 -8.930 4.022 1.00 97.88 93 ALA A N 1
ATOM 640 C CA . ALA A 1 93 ? -12.511 -10.380 4.041 1.00 97.88 93 ALA A CA 1
ATOM 641 C C . ALA A 1 93 ? -13.847 -11.100 4.259 1.00 97.88 93 ALA A C 1
ATOM 643 O O . ALA A 1 93 ? -14.867 -10.488 4.579 1.00 97.88 93 ALA A O 1
ATOM 644 N N . LYS A 1 94 ? -13.842 -12.428 4.091 1.00 96.81 94 LYS A N 1
ATOM 645 C CA . LYS A 1 94 ? -15.040 -13.272 4.268 1.00 96.81 94 LYS A CA 1
ATOM 646 C C . LYS A 1 94 ? -15.644 -13.198 5.671 1.00 96.81 94 LYS A C 1
ATOM 648 O O . LYS A 1 94 ? -16.842 -13.401 5.824 1.00 96.81 94 LYS A O 1
ATOM 653 N N . ASP A 1 95 ? -14.817 -12.930 6.675 1.00 96.56 95 ASP A N 1
ATOM 654 C CA . ASP A 1 95 ? -15.218 -12.745 8.072 1.00 96.56 95 ASP A CA 1
ATOM 655 C C . ASP A 1 95 ? -15.582 -11.285 8.407 1.00 96.56 95 ASP A C 1
ATOM 657 O O . ASP A 1 95 ? -15.800 -10.956 9.569 1.00 96.56 95 ASP A O 1
ATOM 661 N N . ASN A 1 96 ? -15.689 -10.421 7.392 1.00 96.06 96 ASN A N 1
ATOM 662 C CA . ASN A 1 96 ? -15.903 -8.975 7.490 1.00 96.06 96 ASN A CA 1
ATOM 663 C C . ASN A 1 96 ? -14.738 -8.181 8.100 1.00 96.06 96 ASN A C 1
ATOM 665 O O . ASN A 1 96 ? -14.921 -7.007 8.421 1.00 96.06 96 ASN A O 1
ATOM 669 N N . THR A 1 97 ? -13.538 -8.759 8.210 1.00 98.00 97 THR A N 1
ATOM 670 C CA . THR A 1 97 ? -12.348 -7.992 8.603 1.00 98.00 97 THR A CA 1
ATOM 671 C C . THR A 1 97 ? -11.986 -6.975 7.505 1.00 98.00 97 THR A C 1
ATOM 673 O O . THR A 1 97 ? -11.827 -7.376 6.343 1.00 98.00 97 THR A O 1
ATOM 676 N N . PRO A 1 98 ? -11.858 -5.673 7.829 1.00 97.56 98 PRO A N 1
ATOM 677 C CA . PRO A 1 98 ? -11.515 -4.633 6.863 1.00 97.56 98 PRO A CA 1
ATOM 678 C C . PRO A 1 98 ? -10.009 -4.570 6.577 1.00 97.56 98 PRO A C 1
ATOM 680 O O . PRO A 1 98 ? -9.172 -4.654 7.478 1.00 97.56 98 PRO A O 1
ATOM 683 N N . TYR A 1 99 ? -9.671 -4.355 5.305 1.00 98.44 99 TYR A N 1
ATOM 684 C CA . TYR A 1 99 ? -8.308 -4.137 4.828 1.00 98.44 99 TYR A CA 1
ATOM 685 C C . TYR A 1 99 ? -8.257 -2.962 3.856 1.00 98.44 99 TYR A C 1
ATOM 687 O O . TYR A 1 99 ? -9.083 -2.849 2.942 1.00 98.44 99 TYR A O 1
ATOM 695 N N . PHE A 1 100 ? -7.236 -2.125 3.995 1.00 98.50 100 PHE A N 1
ATOM 696 C CA . PHE A 1 100 ? -6.906 -1.140 2.976 1.00 98.50 100 PHE A CA 1
ATOM 697 C C . PHE A 1 100 ? -6.070 -1.792 1.877 1.00 98.50 100 PHE A C 1
ATOM 699 O O . PHE A 1 100 ? -5.155 -2.573 2.145 1.00 98.50 100 PHE A O 1
ATOM 706 N N . VAL A 1 101 ? -6.378 -1.448 0.630 1.00 98.25 101 VAL A N 1
ATOM 707 C CA . VAL A 1 101 ? -5.557 -1.783 -0.534 1.00 98.25 101 VAL A CA 1
ATOM 708 C C . VAL A 1 101 ? -4.987 -0.486 -1.079 1.00 98.25 101 VAL A C 1
ATOM 710 O O . VAL A 1 101 ? -5.745 0.407 -1.459 1.00 98.25 101 VAL A O 1
ATOM 713 N N . VAL A 1 102 ? -3.664 -0.397 -1.129 1.00 97.38 102 VAL A N 1
ATOM 714 C CA . VAL A 1 102 ? -2.954 0.718 -1.757 1.00 97.38 102 VAL A CA 1
ATOM 715 C C . VAL A 1 102 ? -2.342 0.226 -3.052 1.00 97.38 102 VAL A C 1
ATOM 717 O O . VAL A 1 102 ? -1.693 -0.821 -3.082 1.00 97.38 102 VAL A O 1
ATOM 720 N N . GLN A 1 103 ? -2.547 0.994 -4.109 1.00 95.12 103 GLN A N 1
ATOM 721 C CA . GLN A 1 103 ? -1.914 0.779 -5.393 1.00 95.12 103 GLN A CA 1
ATOM 722 C C . GLN A 1 103 ? -0.754 1.754 -5.555 1.00 95.12 103 GLN A C 1
ATOM 724 O O . GLN A 1 103 ? -0.932 2.959 -5.369 1.00 95.12 103 GLN A O 1
ATOM 729 N N . TYR A 1 104 ? 0.413 1.231 -5.913 1.00 93.69 104 TYR A N 1
ATOM 730 C CA . TYR A 1 104 ? 1.599 2.006 -6.245 1.00 93.69 104 TYR A CA 1
ATOM 731 C C . TYR A 1 104 ? 1.909 1.889 -7.735 1.00 93.69 104 TYR A C 1
ATOM 733 O O . TYR A 1 104 ? 1.730 0.822 -8.319 1.00 93.69 104 TYR A O 1
ATOM 741 N N . GLY A 1 105 ? 2.401 2.966 -8.334 1.00 90.12 105 GLY A N 1
ATOM 742 C CA . GLY A 1 105 ? 2.765 3.017 -9.747 1.00 90.12 105 GLY A CA 1
ATOM 743 C C . GLY A 1 105 ? 3.809 4.090 -10.039 1.00 90.12 105 GLY A C 1
ATOM 744 O O . GLY A 1 105 ? 4.309 4.755 -9.129 1.00 90.12 105 GLY A O 1
ATOM 745 N N . GLU A 1 106 ? 4.131 4.246 -11.318 1.00 84.44 106 GLU A N 1
ATOM 746 C CA . GLU A 1 106 ? 5.048 5.270 -11.822 1.00 84.44 106 GLU A CA 1
ATOM 747 C C . GLU A 1 106 ? 4.248 6.396 -12.492 1.00 84.44 106 GLU A C 1
ATOM 749 O O . GLU A 1 106 ? 3.477 6.165 -13.424 1.00 84.44 106 GLU A O 1
ATOM 754 N N . LEU A 1 107 ? 4.426 7.626 -12.005 1.00 79.81 107 LEU A N 1
ATOM 755 C CA . LEU A 1 107 ? 3.856 8.844 -12.587 1.00 79.81 107 LEU A CA 1
ATOM 756 C C . LEU A 1 107 ? 4.977 9.735 -13.153 1.00 79.81 107 LEU A C 1
ATOM 758 O O . LEU A 1 107 ? 6.095 9.684 -12.635 1.00 79.81 107 LEU A O 1
ATOM 762 N N . PRO A 1 108 ? 4.705 10.576 -14.173 1.00 70.50 108 PRO A N 1
ATOM 763 C CA . PRO A 1 108 ? 3.477 10.652 -14.982 1.00 70.50 108 PRO A CA 1
ATOM 764 C C . PRO A 1 108 ? 3.437 9.634 -16.131 1.00 70.50 108 PRO A C 1
ATOM 766 O O . PRO A 1 108 ? 2.442 9.554 -16.842 1.00 70.50 108 PRO A O 1
ATOM 769 N N . ILE A 1 109 ? 4.538 8.903 -16.334 1.00 63.03 109 ILE A N 1
ATOM 770 C CA . ILE A 1 109 ? 4.804 8.079 -17.520 1.00 63.03 109 ILE A CA 1
ATOM 771 C C . ILE A 1 109 ? 3.685 7.048 -17.749 1.00 63.03 109 ILE A C 1
ATOM 773 O O . ILE A 1 109 ? 3.318 6.798 -18.896 1.00 63.03 109 ILE A O 1
ATOM 777 N N . GLY A 1 110 ? 3.076 6.528 -16.674 1.00 61.44 110 GLY A N 1
ATOM 778 C CA . GLY A 1 110 ? 2.058 5.486 -16.763 1.00 61.44 110 GLY A CA 1
ATOM 779 C C . GLY A 1 110 ? 2.632 4.145 -17.252 1.00 61.44 110 GLY A C 1
ATOM 780 O O . GLY A 1 110 ? 3.725 4.082 -17.793 1.00 61.44 110 GLY A O 1
ATOM 781 N N . CYS A 1 111 ? 1.879 3.070 -16.998 1.00 58.41 111 CYS A N 1
ATOM 782 C CA . CYS A 1 111 ? 2.091 1.630 -17.260 1.00 58.41 111 CYS A CA 1
ATOM 783 C C . CYS A 1 111 ? 3.242 1.136 -18.188 1.00 58.41 111 CYS A C 1
ATOM 785 O O . CYS A 1 111 ? 2.986 0.371 -19.118 1.00 58.41 111 CYS A O 1
ATOM 787 N N . GLU A 1 112 ? 4.512 1.432 -17.899 1.00 56.91 112 GLU A N 1
ATOM 788 C CA . GLU A 1 112 ? 5.622 0.573 -18.362 1.00 56.91 112 GLU A CA 1
ATOM 789 C C . GLU A 1 112 ? 5.656 -0.724 -17.526 1.00 56.91 112 GLU A C 1
ATOM 791 O O . GLU A 1 112 ? 5.794 -1.825 -18.057 1.00 56.91 112 GLU A O 1
ATOM 796 N N . PHE A 1 113 ? 5.338 -0.612 -16.230 1.00 61.22 113 PHE A N 1
ATOM 797 C CA . PHE A 1 113 ? 5.010 -1.730 -15.346 1.00 61.22 113 PHE A CA 1
ATOM 798 C C . PHE A 1 113 ? 3.590 -1.582 -14.798 1.00 61.22 113 PHE A C 1
ATOM 800 O O . PHE A 1 113 ? 3.218 -0.536 -14.268 1.00 61.22 113 PHE A O 1
ATOM 807 N N . CYS A 1 114 ? 2.781 -2.642 -14.916 1.00 68.69 114 CYS A N 1
ATOM 808 C CA . CYS A 1 114 ? 1.458 -2.693 -14.285 1.00 68.69 114 CYS A CA 1
ATOM 809 C C . CYS A 1 114 ? 1.578 -2.485 -12.766 1.00 68.69 114 CYS A C 1
ATOM 811 O O . CYS A 1 114 ? 2.610 -2.783 -12.172 1.00 68.69 114 CYS A O 1
ATOM 813 N N . GLU A 1 115 ? 0.542 -1.963 -12.119 1.00 88.81 115 GLU A N 1
ATOM 814 C CA . GLU A 1 115 ? 0.700 -1.404 -10.775 1.00 88.81 115 GLU A CA 1
ATOM 815 C C . GLU A 1 115 ? 0.900 -2.470 -9.672 1.00 88.81 115 GLU A C 1
ATOM 817 O O . GLU A 1 115 ? 0.439 -3.618 -9.766 1.00 88.81 115 GLU A O 1
ATOM 822 N N . TRP A 1 116 ? 1.594 -2.088 -8.594 1.00 94.31 116 TRP A N 1
ATOM 823 C CA . TRP A 1 116 ? 1.773 -2.907 -7.390 1.00 94.31 116 TRP A CA 1
ATOM 824 C C . TRP A 1 116 ? 0.622 -2.688 -6.423 1.00 94.31 116 TRP A C 1
ATOM 826 O O . TRP A 1 116 ? 0.212 -1.555 -6.188 1.00 94.31 116 TRP A O 1
ATOM 836 N N . PHE A 1 117 ? 0.143 -3.755 -5.799 1.00 96.00 117 PHE A N 1
ATOM 837 C CA . PHE A 1 117 ? -0.922 -3.698 -4.809 1.00 96.00 117 PHE A CA 1
ATOM 838 C C . PHE A 1 117 ? -0.397 -4.175 -3.465 1.00 96.00 117 PHE A C 1
ATOM 840 O O . PHE A 1 117 ? 0.171 -5.261 -3.360 1.00 96.00 117 PHE A O 1
ATOM 847 N N . HIS A 1 118 ? -0.639 -3.387 -2.422 1.00 97.88 118 HIS A N 1
ATOM 848 C CA . HIS A 1 118 ? -0.262 -3.731 -1.060 1.00 97.88 118 HIS A CA 1
ATOM 849 C C . HIS A 1 118 ? -1.465 -3.710 -0.126 1.00 97.88 118 HIS A C 1
ATOM 851 O O . HIS A 1 118 ? -2.350 -2.861 -0.243 1.00 97.88 118 HIS A O 1
ATOM 857 N N . LEU A 1 119 ? -1.490 -4.672 0.796 1.00 98.25 119 LEU A N 1
ATOM 858 C CA . LEU A 1 119 ? -2.511 -4.796 1.826 1.00 98.25 119 LEU A CA 1
ATOM 859 C C . LEU A 1 119 ? -2.025 -4.199 3.136 1.00 98.25 119 LEU A C 1
ATOM 861 O O . LEU A 1 119 ? -0.931 -4.518 3.605 1.00 98.25 119 LEU A O 1
ATOM 865 N N . TYR A 1 120 ? -2.898 -3.415 3.750 1.00 98.50 120 TYR A N 1
ATOM 866 C CA . TYR A 1 120 ? -2.746 -2.916 5.103 1.00 98.50 120 TYR A CA 1
ATOM 867 C C . TYR A 1 120 ? -3.953 -3.354 5.925 1.00 98.50 120 TYR A C 1
ATOM 869 O O . TYR A 1 120 ? -5.082 -3.394 5.429 1.00 98.50 120 TYR A O 1
ATOM 877 N N . THR A 1 121 ? -3.724 -3.693 7.185 1.00 97.75 121 THR A N 1
ATOM 878 C CA . THR A 1 121 ? -4.807 -3.867 8.159 1.00 97.75 121 THR A CA 1
ATOM 879 C C . THR A 1 121 ? -5.509 -2.535 8.447 1.00 97.75 121 THR A C 1
ATOM 881 O O . THR A 1 121 ? -5.014 -1.461 8.103 1.00 97.75 121 THR A O 1
ATOM 884 N N . GLU A 1 122 ? -6.655 -2.597 9.123 1.00 96.94 122 GLU A N 1
ATOM 885 C CA . GLU A 1 122 ? -7.397 -1.420 9.595 1.00 96.94 122 GLU A CA 1
ATOM 886 C C . GLU A 1 122 ? -6.569 -0.468 10.479 1.00 96.94 122 GLU A C 1
ATOM 888 O O . GLU A 1 122 ? -6.779 0.744 10.455 1.00 96.94 122 GLU A O 1
ATOM 893 N N . ASP A 1 123 ? -5.621 -1.001 11.251 1.00 96.19 123 ASP A N 1
ATOM 894 C CA . ASP A 1 123 ? -4.695 -0.248 12.105 1.00 96.19 123 ASP A CA 1
ATOM 895 C C . ASP A 1 123 ? -3.402 0.174 11.382 1.00 96.19 123 ASP A C 1
ATOM 897 O O . ASP A 1 123 ? -2.509 0.750 12.000 1.00 96.19 123 ASP A O 1
ATOM 901 N N . GLY A 1 124 ? -3.302 -0.064 10.069 1.00 96.38 124 GLY A N 1
ATOM 902 C CA . GLY A 1 124 ? -2.214 0.447 9.232 1.00 96.38 124 GLY A CA 1
ATOM 903 C C . GLY A 1 124 ? -0.973 -0.430 9.148 1.00 96.38 124 GLY A C 1
ATOM 904 O O . GLY A 1 124 ? 0.039 0.003 8.599 1.00 96.38 124 GLY A O 1
ATOM 905 N N . LYS A 1 125 ? -1.019 -1.666 9.647 1.00 97.31 125 LYS A N 1
ATOM 906 C CA . LYS A 1 125 ? 0.094 -2.603 9.503 1.00 97.31 125 LYS A CA 1
ATOM 907 C C . LYS A 1 125 ? 0.174 -3.102 8.063 1.00 97.31 125 LYS A C 1
ATOM 909 O O . LYS A 1 125 ? -0.765 -3.725 7.568 1.00 97.31 125 LYS A O 1
ATOM 914 N N . LEU A 1 126 ? 1.320 -2.893 7.418 1.00 97.88 126 LEU A N 1
ATOM 915 C CA . LEU A 1 126 ? 1.621 -3.464 6.107 1.00 97.88 126 LEU A CA 1
ATOM 916 C C . LEU A 1 126 ? 1.715 -4.998 6.189 1.00 97.88 126 LEU A C 1
ATOM 918 O O . LEU A 1 126 ? 2.389 -5.545 7.064 1.00 97.88 126 LEU A O 1
ATOM 922 N N . LEU A 1 127 ? 1.049 -5.695 5.266 1.00 98.00 127 LEU A N 1
ATOM 923 C CA . LEU A 1 127 ? 0.969 -7.161 5.245 1.00 98.00 127 LEU A CA 1
ATOM 924 C C . LEU A 1 127 ? 1.670 -7.821 4.062 1.00 98.00 127 LEU A C 1
ATOM 926 O O . LEU A 1 127 ? 1.900 -9.028 4.097 1.00 98.00 127 LEU A O 1
ATOM 930 N N . THR A 1 128 ? 1.950 -7.071 3.000 1.00 97.06 128 THR A N 1
ATOM 931 C CA . THR A 1 128 ? 2.472 -7.626 1.749 1.00 97.06 128 THR A CA 1
ATOM 932 C C . THR A 1 128 ? 3.626 -6.802 1.235 1.00 97.06 128 THR A C 1
ATOM 934 O O . THR A 1 128 ? 3.606 -5.571 1.290 1.00 97.06 128 THR A O 1
ATOM 937 N N . HIS A 1 129 ? 4.581 -7.488 0.639 1.00 93.88 129 HIS A N 1
ATOM 938 C CA . HIS A 1 129 ? 5.798 -6.916 0.106 1.00 93.88 129 HIS A CA 1
ATOM 939 C C . HIS A 1 129 ? 5.902 -7.202 -1.390 1.00 93.88 129 HIS A C 1
ATOM 941 O O . HIS A 1 129 ? 5.245 -8.091 -1.940 1.00 93.88 129 HIS A O 1
ATOM 947 N N . SER A 1 130 ? 6.775 -6.436 -2.027 1.00 93.56 130 SER A N 1
ATOM 948 C CA . SER A 1 130 ? 7.202 -6.628 -3.406 1.00 93.56 130 SER A CA 1
ATOM 949 C C . SER A 1 130 ? 8.723 -6.653 -3.384 1.00 93.56 130 SER A C 1
ATOM 951 O O . SER A 1 130 ? 9.366 -5.698 -3.791 1.00 93.56 130 SER A O 1
ATOM 953 N N . ASP A 1 131 ? 9.301 -7.708 -2.802 1.00 91.88 131 ASP A N 1
ATOM 954 C CA . ASP A 1 131 ? 10.755 -7.905 -2.720 1.00 91.88 131 ASP A CA 1
ATOM 955 C C . ASP A 1 131 ? 11.124 -9.211 -3.465 1.00 91.88 131 ASP A C 1
ATOM 957 O O . ASP A 1 131 ? 10.725 -10.292 -3.019 1.00 91.88 131 ASP A O 1
ATOM 961 N N . PRO A 1 132 ? 11.782 -9.150 -4.642 1.00 93.56 132 PRO A N 1
ATOM 962 C CA . PRO A 1 132 ? 12.130 -7.937 -5.390 1.00 93.56 132 PRO A CA 1
ATOM 963 C C . PRO A 1 132 ? 10.883 -7.228 -5.938 1.00 93.56 132 PRO A C 1
ATOM 965 O O . PRO A 1 132 ? 9.825 -7.845 -6.079 1.00 93.56 132 PRO A O 1
ATOM 968 N N . VAL A 1 133 ? 11.011 -5.943 -6.275 1.00 92.06 133 VAL A N 1
ATOM 969 C CA . VAL A 1 133 ? 9.889 -5.122 -6.765 1.00 92.06 133 VAL A CA 1
ATOM 970 C C . VAL A 1 133 ? 9.408 -5.598 -8.134 1.00 92.06 133 VAL A C 1
ATOM 972 O O . VAL A 1 133 ? 8.208 -5.760 -8.353 1.00 92.06 133 VAL A O 1
ATOM 975 N N . ILE A 1 134 ? 10.342 -5.902 -9.027 1.00 91.69 134 ILE A N 1
ATOM 976 C CA . ILE A 1 134 ? 10.080 -6.444 -10.358 1.00 91.69 134 ILE A CA 1
ATOM 977 C C . ILE A 1 134 ? 10.455 -7.923 -10.378 1.00 91.69 134 ILE A C 1
ATOM 979 O O . ILE A 1 134 ? 11.485 -8.331 -9.839 1.00 91.69 134 ILE A O 1
ATOM 983 N N . LEU A 1 135 ? 9.606 -8.729 -11.005 1.00 92.25 135 LEU A N 1
ATOM 984 C CA . LEU A 1 135 ? 9.921 -10.104 -11.369 1.00 92.25 135 LEU A CA 1
ATOM 985 C C . LEU A 1 135 ? 10.320 -10.162 -12.835 1.00 92.25 135 LEU A C 1
ATOM 987 O O . LEU A 1 135 ? 9.827 -9.377 -13.640 1.00 92.25 135 LEU A O 1
ATOM 991 N N . THR A 1 136 ? 11.167 -11.133 -13.170 1.00 92.81 136 THR A N 1
ATOM 992 C CA . THR A 1 136 ? 11.564 -11.417 -14.547 1.00 92.81 136 THR A CA 1
ATOM 993 C C . THR A 1 136 ? 11.159 -12.835 -14.938 1.00 92.81 136 THR A C 1
ATOM 995 O O . THR A 1 136 ? 11.360 -13.769 -14.161 1.00 92.81 136 THR A O 1
ATOM 998 N N . ASP A 1 137 ? 10.598 -13.000 -16.132 1.00 92.06 137 ASP A N 1
ATOM 999 C CA . ASP A 1 137 ? 10.228 -14.283 -16.725 1.00 92.06 137 ASP A CA 1
ATOM 1000 C C . ASP A 1 137 ? 10.668 -14.328 -18.192 1.00 92.06 137 ASP A C 1
ATOM 1002 O O . ASP A 1 137 ? 10.048 -13.733 -19.070 1.00 92.06 137 ASP A O 1
ATOM 1006 N N . ALA A 1 138 ? 11.752 -15.062 -18.448 1.00 94.06 138 ALA A N 1
ATOM 1007 C CA . ALA A 1 138 ? 12.342 -15.204 -19.776 1.00 94.06 138 ALA A CA 1
ATOM 1008 C C . ALA A 1 138 ? 11.469 -16.005 -20.762 1.00 94.06 138 ALA A C 1
ATOM 1010 O O . ALA A 1 138 ? 11.798 -16.067 -21.944 1.00 94.06 138 ALA A O 1
ATOM 1011 N N . SER A 1 139 ? 10.378 -16.630 -20.300 1.00 94.12 139 SER A N 1
ATOM 1012 C CA . SER A 1 139 ? 9.421 -17.313 -21.178 1.00 94.12 139 SER A CA 1
ATOM 1013 C C . SER A 1 139 ? 8.405 -16.363 -21.825 1.00 94.12 139 SER A C 1
ATOM 1015 O O . SER A 1 139 ? 7.703 -16.762 -22.755 1.00 94.12 139 SER A O 1
ATOM 1017 N N . LEU A 1 140 ? 8.332 -15.110 -21.362 1.00 88.94 140 LEU A N 1
ATOM 1018 C CA . LEU A 1 140 ? 7.467 -14.076 -21.926 1.00 88.94 140 LEU A CA 1
ATOM 1019 C C . LEU A 1 140 ? 8.163 -13.328 -23.083 1.00 88.94 140 LEU A C 1
ATOM 1021 O O . LEU A 1 140 ? 9.398 -13.288 -23.140 1.00 88.94 140 LEU A O 1
ATOM 1025 N N . PRO A 1 141 ? 7.395 -12.701 -24.002 1.00 89.06 141 PRO A N 1
ATOM 1026 C CA . PRO A 1 141 ? 7.953 -11.784 -24.998 1.00 89.06 141 PRO A CA 1
ATOM 1027 C C . PRO A 1 141 ? 8.813 -10.705 -24.333 1.00 89.06 141 PRO A C 1
ATOM 1029 O O . PRO A 1 141 ? 8.469 -10.264 -23.242 1.00 89.06 141 PRO A O 1
ATOM 1032 N N . GLU A 1 142 ? 9.888 -10.257 -24.990 1.00 85.12 142 GLU A N 1
ATOM 1033 C CA . GLU A 1 142 ? 10.881 -9.312 -24.437 1.00 85.12 142 GLU A CA 1
ATOM 1034 C C . GLU A 1 142 ? 10.241 -8.101 -23.733 1.00 85.12 142 GLU A C 1
ATOM 1036 O O . GLU A 1 142 ? 10.556 -7.818 -22.580 1.00 85.12 142 GLU A O 1
ATOM 1041 N N . ALA A 1 143 ? 9.235 -7.484 -24.362 1.00 83.75 143 ALA A N 1
ATOM 1042 C CA . ALA A 1 143 ? 8.481 -6.345 -23.823 1.00 83.75 143 ALA A CA 1
ATOM 1043 C C . ALA A 1 143 ? 7.652 -6.641 -22.550 1.00 83.75 143 ALA A C 1
ATOM 1045 O O . ALA A 1 143 ? 7.090 -5.732 -21.946 1.00 83.75 143 ALA A O 1
ATOM 1046 N N . HIS A 1 144 ? 7.529 -7.906 -22.153 1.00 84.00 144 HIS A N 1
ATOM 1047 C CA . HIS A 1 144 ? 6.742 -8.372 -21.008 1.00 84.00 144 HIS A CA 1
ATOM 1048 C C . HIS A 1 144 ? 7.547 -9.250 -20.050 1.00 84.00 144 HIS A C 1
ATOM 1050 O O . HIS A 1 144 ? 6.985 -9.783 -19.093 1.00 84.00 144 HIS A O 1
ATOM 1056 N N . GLN A 1 145 ? 8.854 -9.415 -20.283 1.00 89.56 145 GLN A N 1
ATOM 1057 C CA . GLN A 1 145 ? 9.694 -10.232 -19.409 1.00 89.56 145 GLN A CA 1
ATOM 1058 C C . GLN A 1 145 ? 9.730 -9.683 -17.992 1.00 89.56 145 GLN A C 1
ATOM 1060 O O . GLN A 1 145 ? 9.927 -10.457 -17.066 1.00 89.56 145 GLN A O 1
ATOM 1065 N N . GLN A 1 146 ? 9.520 -8.382 -17.806 1.00 90.25 146 GLN A N 1
ATOM 1066 C CA . GLN A 1 146 ? 9.501 -7.733 -16.505 1.00 90.25 146 GLN A CA 1
ATOM 1067 C C . GLN A 1 146 ? 8.082 -7.303 -16.114 1.00 90.25 146 GLN A C 1
ATOM 1069 O O . GLN A 1 146 ? 7.336 -6.763 -16.927 1.00 90.25 146 GLN A O 1
ATOM 1074 N N . TYR A 1 147 ? 7.696 -7.552 -14.862 1.00 89.56 147 TYR A N 1
ATOM 1075 C CA . TYR A 1 147 ? 6.353 -7.242 -14.360 1.00 89.56 147 TYR A CA 1
ATOM 1076 C C . TYR A 1 147 ? 6.342 -7.021 -12.836 1.00 89.56 147 TYR A C 1
ATOM 1078 O O . TYR A 1 147 ? 7.219 -7.532 -12.129 1.00 89.56 147 TYR A O 1
ATOM 1086 N N . PRO A 1 148 ? 5.341 -6.301 -12.287 1.00 92.00 148 PRO A N 1
ATOM 1087 C CA . PRO A 1 148 ? 5.231 -6.042 -10.850 1.00 92.00 148 PRO A CA 1
ATOM 1088 C C . PRO A 1 148 ? 5.127 -7.323 -10.013 1.00 92.00 148 PRO A C 1
ATOM 1090 O O . PRO A 1 148 ? 4.311 -8.225 -10.271 1.00 92.00 148 PRO A O 1
ATOM 1093 N N . ASN A 1 149 ? 5.889 -7.382 -8.923 1.00 94.50 149 ASN A N 1
ATOM 1094 C CA . ASN A 1 149 ? 5.790 -8.463 -7.955 1.00 94.50 149 ASN A CA 1
ATOM 1095 C C . ASN A 1 149 ? 4.567 -8.310 -7.037 1.00 94.50 149 ASN A C 1
ATOM 1097 O O . ASN A 1 149 ? 4.651 -7.802 -5.921 1.00 94.50 149 ASN A O 1
ATOM 1101 N N . ASN A 1 150 ? 3.433 -8.836 -7.493 1.00 95.25 150 ASN A N 1
ATOM 1102 C CA . ASN A 1 150 ? 2.191 -8.927 -6.719 1.00 95.25 150 ASN A CA 1
ATOM 1103 C C . ASN A 1 150 ? 1.952 -10.333 -6.120 1.00 95.25 150 ASN A C 1
ATOM 1105 O O . ASN A 1 150 ? 0.807 -10.698 -5.838 1.00 95.25 150 ASN A O 1
ATOM 1109 N N . LYS A 1 151 ? 2.991 -11.176 -5.968 1.00 96.44 151 LYS A N 1
ATOM 1110 C CA . LYS A 1 151 ? 2.827 -12.573 -5.507 1.00 96.44 151 LYS A CA 1
ATOM 1111 C C . LYS A 1 151 ? 2.204 -12.656 -4.110 1.00 96.44 151 LYS A C 1
ATOM 1113 O O . LYS A 1 151 ? 1.202 -13.357 -3.952 1.00 96.44 151 LYS A O 1
ATOM 1118 N N . GLU A 1 152 ? 2.748 -11.924 -3.136 1.00 97.56 152 GLU A N 1
ATOM 1119 C CA . GLU A 1 152 ? 2.229 -11.909 -1.759 1.00 97.56 152 GLU A CA 1
ATOM 1120 C C . GLU A 1 152 ? 0.808 -11.349 -1.697 1.00 97.56 152 GLU A C 1
ATOM 1122 O O . GLU A 1 152 ? -0.074 -11.975 -1.108 1.00 97.56 152 GLU A O 1
ATOM 1127 N N . TYR A 1 153 ? 0.559 -10.228 -2.381 1.00 97.38 153 TYR A N 1
ATOM 1128 C CA . TYR A 1 153 ? -0.772 -9.633 -2.487 1.00 97.38 153 TYR A CA 1
ATOM 1129 C C . TYR A 1 153 ? -1.810 -10.619 -3.016 1.00 97.38 153 TYR A C 1
ATOM 1131 O O . TYR A 1 153 ? -2.842 -10.831 -2.378 1.00 97.38 153 TYR A O 1
ATOM 1139 N N . ARG A 1 154 ? -1.537 -11.276 -4.151 1.00 97.00 154 ARG A N 1
ATOM 1140 C CA . ARG A 1 154 ? -2.471 -12.245 -4.745 1.00 97.00 154 ARG A CA 1
ATOM 1141 C C . ARG A 1 154 ? -2.726 -13.431 -3.818 1.00 97.00 154 ARG A C 1
ATOM 1143 O O . ARG A 1 154 ? -3.874 -13.853 -3.676 1.00 97.00 154 ARG A O 1
ATOM 1150 N N . ALA A 1 15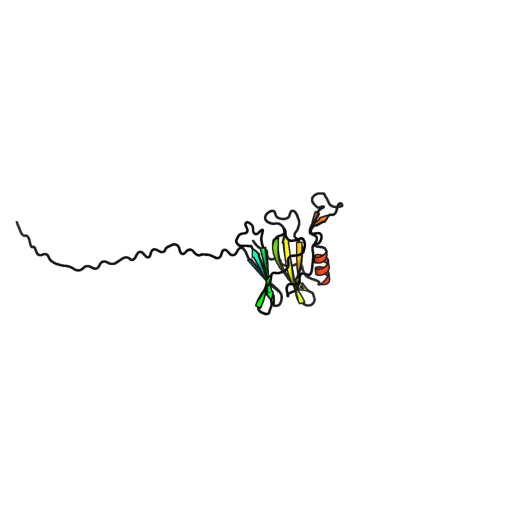5 ? -1.677 -13.964 -3.190 1.00 98.12 155 ALA A N 1
ATOM 1151 C CA . ALA A 1 155 ? -1.799 -15.093 -2.274 1.00 98.12 155 ALA A CA 1
ATOM 1152 C C . ALA A 1 155 ? -2.639 -14.732 -1.039 1.00 98.12 155 ALA A C 1
ATOM 1154 O O . ALA A 1 155 ? -3.573 -15.462 -0.695 1.00 98.12 155 ALA A O 1
ATOM 1155 N N . LEU A 1 156 ? -2.352 -13.590 -0.407 1.00 98.12 156 LEU A N 1
ATOM 1156 C CA . LEU A 1 156 ? -3.057 -13.145 0.791 1.00 98.12 156 LEU A CA 1
ATOM 1157 C C . LEU A 1 156 ? -4.498 -12.723 0.481 1.00 98.12 156 LEU A C 1
ATOM 1159 O O . LEU A 1 156 ? -5.414 -13.143 1.184 1.00 98.12 156 LEU A O 1
ATOM 1163 N N . SER A 1 157 ? -4.716 -11.989 -0.611 1.00 97.88 157 SER A N 1
ATOM 1164 C CA . SER A 1 157 ? -6.048 -11.612 -1.096 1.00 97.88 157 SER A CA 1
ATOM 1165 C C . SER A 1 157 ? -6.931 -12.843 -1.325 1.00 97.88 157 SER A C 1
ATOM 1167 O O . SER A 1 157 ? -8.048 -12.918 -0.807 1.00 97.88 157 SER A O 1
ATOM 1169 N N . LYS A 1 158 ? -6.394 -13.882 -1.985 1.00 98.00 158 LYS A N 1
ATOM 1170 C CA . LYS A 1 158 ? -7.093 -15.163 -2.171 1.00 98.00 158 LYS A CA 1
ATOM 1171 C C . LYS A 1 158 ? -7.385 -15.865 -0.842 1.00 98.00 158 LYS A C 1
ATOM 1173 O O . LYS A 1 158 ? -8.493 -16.371 -0.663 1.00 98.00 158 LYS A O 1
ATOM 1178 N N . LYS A 1 159 ? -6.414 -15.904 0.078 1.00 98.19 159 LYS A N 1
ATOM 1179 C CA . LYS A 1 159 ? -6.561 -16.539 1.400 1.00 98.19 159 LYS A CA 1
ATOM 1180 C C . LYS A 1 159 ? -7.669 -15.881 2.227 1.00 98.19 159 LYS A C 1
ATOM 1182 O O . LYS A 1 159 ? -8.487 -16.588 2.806 1.00 98.19 159 LYS A O 1
ATOM 1187 N N . LEU A 1 160 ? -7.703 -14.550 2.252 1.00 98.06 160 LEU A N 1
ATOM 1188 C CA . LEU A 1 160 ? -8.706 -13.749 2.965 1.00 98.06 160 LEU A CA 1
ATOM 1189 C C . LEU A 1 160 ? -10.064 -13.718 2.241 1.00 98.06 160 LEU A C 1
ATOM 1191 O O . LEU A 1 160 ? -11.092 -13.396 2.837 1.00 98.06 160 LEU A O 1
ATOM 1195 N N . GLY A 1 161 ? -10.078 -14.078 0.955 1.00 97.88 161 GLY A N 1
ATOM 1196 C CA . GLY A 1 161 ? -11.263 -14.023 0.110 1.00 97.88 161 GLY A CA 1
ATOM 1197 C C . GLY A 1 161 ? -11.684 -12.597 -0.229 1.00 97.88 161 GLY A C 1
ATOM 1198 O O . GLY A 1 161 ? -12.881 -12.335 -0.314 1.00 97.88 161 GLY A O 1
ATOM 1199 N N . LEU A 1 162 ? -10.717 -11.692 -0.402 1.00 96.62 162 LEU A N 1
ATOM 1200 C CA . LEU A 1 162 ? -10.995 -10.314 -0.792 1.00 96.62 162 LEU A CA 1
ATOM 1201 C C . LEU A 1 162 ? -11.543 -10.281 -2.223 1.00 96.62 162 LEU A C 1
ATOM 1203 O O . LEU A 1 162 ? -11.021 -10.939 -3.127 1.00 96.62 162 LEU A O 1
ATOM 1207 N N . GLY A 1 163 ? -12.593 -9.490 -2.435 1.00 90.62 163 GLY A N 1
ATOM 1208 C CA . GLY A 1 163 ? -13.082 -9.185 -3.777 1.00 90.62 163 GLY A CA 1
ATOM 1209 C C . GLY A 1 163 ? -12.108 -8.295 -4.556 1.00 90.62 163 GLY A C 1
ATOM 1210 O O . GLY A 1 163 ? -11.145 -7.756 -4.004 1.00 90.62 163 GLY A O 1
ATOM 1211 N N . ARG A 1 164 ? -12.387 -8.088 -5.851 1.00 89.50 164 ARG A N 1
ATOM 1212 C CA . ARG A 1 164 ? -11.660 -7.089 -6.648 1.00 89.50 164 ARG A CA 1
ATOM 1213 C C . ARG A 1 164 ? -11.863 -5.703 -6.011 1.00 89.50 164 ARG A C 1
ATOM 1215 O O . ARG A 1 164 ? -13.014 -5.270 -5.906 1.00 89.50 164 ARG A O 1
ATOM 1222 N N . PRO A 1 165 ? -10.791 -5.005 -5.598 1.00 89.31 165 PRO A N 1
ATOM 1223 C CA . PRO A 1 165 ? -10.927 -3.725 -4.920 1.00 89.31 165 PRO A CA 1
ATOM 1224 C C . PRO A 1 165 ? -11.483 -2.665 -5.875 1.00 89.31 165 PRO A C 1
ATOM 1226 O O . PRO A 1 165 ? -11.083 -2.572 -7.038 1.00 89.31 165 PRO A O 1
ATOM 1229 N N . LYS A 1 166 ? -12.415 -1.850 -5.375 1.00 93.19 166 LYS A N 1
ATOM 1230 C CA . LYS A 1 166 ? -12.927 -0.671 -6.084 1.00 93.19 166 LYS A CA 1
ATOM 1231 C C . LYS A 1 166 ? -12.007 0.515 -5.787 1.00 93.19 166 LYS A C 1
ATOM 1233 O O . LYS A 1 166 ? -12.216 1.218 -4.799 1.00 93.19 166 LYS A O 1
ATOM 1238 N N . MET A 1 167 ? -10.973 0.667 -6.610 1.00 94.19 167 MET A N 1
ATOM 1239 C CA . MET A 1 167 ? -9.932 1.687 -6.457 1.00 94.19 167 MET A CA 1
ATOM 1240 C C . MET A 1 167 ? -10.466 3.102 -6.699 1.00 94.19 167 MET A C 1
ATOM 1242 O O . MET A 1 167 ? -11.271 3.327 -7.602 1.00 94.19 167 MET A O 1
ATOM 1246 N N . GLN A 1 168 ? -9.997 4.046 -5.887 1.00 94.31 168 GLN A N 1
ATOM 1247 C CA . GLN A 1 168 ? -10.105 5.485 -6.113 1.00 94.31 168 GLN A CA 1
ATOM 1248 C C . GLN A 1 168 ? -8.700 6.038 -6.325 1.00 94.31 168 GLN A C 1
ATOM 1250 O O . GLN A 1 168 ? -7.796 5.687 -5.569 1.00 94.31 168 GLN A O 1
ATOM 1255 N N . PHE A 1 169 ? -8.529 6.875 -7.341 1.00 90.56 169 PHE A N 1
ATOM 1256 C CA . PHE A 1 169 ? -7.223 7.347 -7.792 1.00 90.56 169 PHE A CA 1
ATOM 1257 C C . PHE A 1 169 ? -7.037 8.825 -7.497 1.00 90.56 169 PHE A C 1
ATOM 1259 O O . PHE A 1 169 ? -8.005 9.590 -7.537 1.00 90.56 169 PHE A O 1
ATOM 1266 N N . ILE A 1 170 ? -5.798 9.210 -7.203 1.00 86.06 170 ILE A N 1
ATOM 1267 C CA . ILE A 1 170 ? -5.413 10.617 -7.292 1.00 86.06 170 ILE A CA 1
ATOM 1268 C C . ILE A 1 170 ? -5.505 11.053 -8.771 1.00 86.06 170 ILE A C 1
ATOM 1270 O O . ILE A 1 170 ? -5.137 10.261 -9.640 1.00 86.06 170 ILE A O 1
ATOM 1274 N N . PRO A 1 171 ? -6.085 12.231 -9.060 1.00 69.12 171 PRO A N 1
ATOM 1275 C CA . PRO A 1 171 ? -6.258 12.749 -10.416 1.00 69.12 171 PRO A CA 1
ATOM 1276 C C . PRO A 1 171 ? -4.941 13.148 -11.081 1.00 69.12 171 PRO A C 1
ATOM 1278 O O . PRO A 1 171 ? -3.974 13.466 -10.349 1.00 69.12 171 PRO A O 1
#

Sequence (171 aa):
MVKQGSYALLLAMCFMSVACAANGPATMSGNKSGPVVTKSCGSSEVTLQCSADSVDCTKTTLTLKTKDGKSVALDKPKGMSSYTGVGLACSMAKDNTPYFVVQYGELPIGCEFCEWFHLYTEDGKLLTHSDPVILTDASLPEAHQQYPNNKEYRALSKKLGLGRPKMQFIP

Foldseek 3Di:
DDDDDDDDDDDDDDPPPPPPPPPDPPPPPPVQWAFWDWDDWDLKIKIWGADSPDDQSQDIWIWMQANVRDIDTADDAPQCPRWGFWKWFWWAFPVRFIKIKTWTHDPDVPPLEDIEIWIAGRVRHTDDHFVVQWAADPVDDPSPRIYGRNPRVVVVCVVRVIDDTPIDGGD